Protein AF-A0A377XGD2-F1 (afdb_monomer_lite)

InterPro domains:
  IPR020558 Dihydroxy-acid/6-phosphogluconate dehydratase, conserved site [PS00887] (84-95)
  IPR042096 Dihydroxy-acid dehydratase, C-terminal [G3DSA:3.50.30.80] (1-109)
  IPR056740 Dihydroxy-acid/6-phosphogluconate dehydratase, C-terminal [PF24877] (1-109)

Organism: Klebsiella pneumoniae (NCBI:txid573)

pLDDT: mean 94.48, std 5.65, range [65.69, 98.44]

Structure (mmCIF, N/CA/C/O backbone):
data_AF-A0A377XGD2-F1
#
_entry.id   AF-A0A377XGD2-F1
#
loop_
_atom_site.group_PDB
_atom_site.id
_atom_site.type_symbol
_atom_site.label_atom_id
_atom_site.label_alt_id
_atom_site.label_comp_id
_atom_site.label_asym_id
_atom_site.label_entity_id
_atom_site.label_seq_id
_atom_site.pdbx_PDB_ins_code
_atom_site.Cartn_x
_atom_site.Cartn_y
_atom_site.Cartn_z
_atom_site.occupancy
_atom_site.B_iso_or_equiv
_atom_site.auth_seq_id
_atom_site.auth_comp_id
_atom_site.auth_asym_id
_atom_site.auth_atom_id
_atom_site.pdbx_PDB_model_num
ATOM 1 N N . MET A 1 1 ? 6.538 -8.337 12.270 1.00 88.88 1 MET A N 1
ATOM 2 C CA . MET A 1 1 ? 6.759 -9.014 10.973 1.00 88.88 1 MET A CA 1
ATOM 3 C C . MET A 1 1 ? 5.444 -9.635 10.548 1.00 88.88 1 MET A C 1
ATOM 5 O O . MET A 1 1 ? 4.759 -10.147 11.421 1.00 88.88 1 MET A O 1
ATOM 9 N N . LEU A 1 2 ? 5.089 -9.552 9.266 1.00 96.31 2 LEU A N 1
ATOM 10 C CA . LEU A 1 2 ? 3.859 -10.119 8.704 1.00 96.31 2 LEU A CA 1
ATOM 11 C C . LEU A 1 2 ? 4.204 -11.287 7.768 1.00 96.31 2 LEU A C 1
ATOM 13 O O . LEU A 1 2 ? 5.236 -11.248 7.091 1.00 96.31 2 LEU A O 1
ATOM 17 N N . SER A 1 3 ? 3.349 -12.308 7.729 1.00 97.50 3 SER A N 1
ATOM 18 C CA . SER A 1 3 ? 3.497 -13.483 6.862 1.00 97.50 3 SER A CA 1
ATOM 19 C C . SER A 1 3 ? 2.138 -14.055 6.464 1.00 97.50 3 SER A C 1
ATOM 21 O O . SER A 1 3 ? 1.243 -14.116 7.304 1.00 97.50 3 SER A O 1
ATOM 23 N N . GLY A 1 4 ? 2.006 -14.525 5.226 1.00 97.25 4 GLY A N 1
ATOM 24 C CA . GLY A 1 4 ? 0.793 -15.159 4.711 1.00 97.25 4 GLY A CA 1
ATOM 25 C C . GLY A 1 4 ? 0.971 -15.682 3.285 1.00 97.25 4 GLY A C 1
ATOM 26 O O . GLY A 1 4 ? 2.092 -15.790 2.791 1.00 97.25 4 GLY A O 1
ATOM 27 N N . ASN A 1 5 ? -0.136 -15.979 2.605 1.00 97.75 5 ASN A N 1
ATOM 28 C CA . ASN A 1 5 ? -0.131 -16.422 1.203 1.00 97.75 5 ASN A CA 1
ATOM 29 C C . ASN A 1 5 ? 0.414 -15.359 0.228 1.00 97.75 5 ASN A C 1
ATOM 31 O O . ASN A 1 5 ? 0.976 -15.721 -0.799 1.00 97.75 5 ASN A O 1
ATOM 35 N N . LEU A 1 6 ? 0.302 -14.069 0.566 1.00 96.19 6 LEU A N 1
ATOM 36 C CA . LEU A 1 6 ? 0.933 -12.961 -0.168 1.00 96.19 6 LEU A CA 1
ATOM 37 C C . LEU A 1 6 ? 2.450 -12.852 0.070 1.00 96.19 6 LEU A C 1
ATOM 39 O O . LEU A 1 6 ? 3.107 -12.008 -0.529 1.00 96.19 6 LEU A O 1
ATOM 43 N N . GLY A 1 7 ? 3.014 -13.686 0.948 1.00 97.38 7 GLY A N 1
ATOM 44 C CA . GLY A 1 7 ? 4.436 -13.712 1.260 1.00 97.38 7 GLY A CA 1
ATOM 45 C C . GLY A 1 7 ? 4.768 -13.068 2.605 1.00 97.38 7 GLY A C 1
ATOM 46 O O . GLY A 1 7 ? 4.088 -13.310 3.604 1.00 97.38 7 GLY A O 1
ATOM 47 N N . ARG A 1 8 ? 5.861 -12.302 2.666 1.00 98.25 8 ARG A N 1
ATOM 48 C CA . ARG A 1 8 ? 6.377 -11.675 3.897 1.00 98.25 8 ARG A CA 1
ATOM 49 C C . ARG A 1 8 ? 6.446 -10.167 3.741 1.00 98.25 8 ARG A C 1
ATOM 51 O O . ARG A 1 8 ? 6.805 -9.683 2.677 1.00 98.25 8 ARG A O 1
ATOM 58 N N . ALA A 1 9 ? 6.159 -9.442 4.815 1.00 97.75 9 ALA A N 1
ATOM 59 C CA . ALA A 1 9 ? 6.227 -7.985 4.839 1.00 97.75 9 ALA A CA 1
ATOM 60 C C . ALA A 1 9 ? 6.615 -7.467 6.229 1.00 97.75 9 ALA A C 1
ATOM 62 O O . ALA A 1 9 ? 6.658 -8.208 7.224 1.00 97.75 9 ALA A O 1
ATOM 63 N N . VAL A 1 10 ? 6.869 -6.165 6.313 1.00 95.69 10 VAL A N 1
ATOM 64 C CA . VAL A 1 10 ? 7.071 -5.458 7.578 1.00 95.69 10 VAL A CA 1
ATOM 65 C C . VAL A 1 10 ? 6.058 -4.331 7.720 1.00 95.69 10 VAL A C 1
ATOM 67 O O . VAL A 1 10 ? 5.600 -3.757 6.741 1.00 95.69 10 VAL A O 1
ATOM 70 N N . MET A 1 11 ? 5.694 -4.027 8.961 1.00 94.00 11 MET A N 1
ATOM 71 C CA . MET A 1 11 ? 4.788 -2.937 9.305 1.00 94.00 11 MET A CA 1
ATOM 72 C C . MET A 1 11 ? 5.295 -2.282 10.582 1.00 94.00 11 MET A C 1
ATOM 74 O O . MET A 1 11 ? 5.694 -2.971 11.525 1.00 94.00 11 MET A O 1
ATOM 78 N N . LYS A 1 12 ? 5.272 -0.949 10.611 1.00 91.38 12 LYS A N 1
ATOM 79 C CA . LYS A 1 12 ? 5.588 -0.161 11.800 1.00 91.38 12 LYS A CA 1
ATOM 80 C C . LYS A 1 12 ? 4.301 0.097 12.578 1.00 91.38 12 LYS A C 1
ATOM 82 O O . LYS A 1 12 ? 3.436 0.829 12.120 1.00 91.38 12 LYS A O 1
ATOM 87 N N . THR A 1 13 ? 4.180 -0.503 13.757 1.00 91.44 13 THR A N 1
ATOM 88 C CA . THR A 1 13 ? 2.970 -0.425 14.596 1.00 91.44 13 THR A CA 1
ATOM 89 C C . THR A 1 13 ? 2.980 0.746 15.578 1.00 91.44 13 THR A C 1
ATOM 91 O O . THR A 1 13 ? 1.942 1.075 16.135 1.00 91.44 13 THR A O 1
ATOM 94 N N . SER A 1 14 ? 4.125 1.409 15.784 1.00 91.00 14 SER A N 1
ATOM 95 C CA . SER A 1 14 ? 4.317 2.397 16.861 1.00 91.00 14 SER A CA 1
ATOM 96 C C . SER A 1 14 ? 3.366 3.597 16.820 1.00 91.00 14 SER A C 1
ATOM 98 O O . SER A 1 14 ? 3.121 4.205 17.853 1.00 91.00 14 SER A O 1
ATOM 100 N N . ALA A 1 15 ? 2.877 3.967 15.634 1.00 90.19 15 ALA A N 1
ATOM 101 C CA . ALA A 1 15 ? 1.959 5.090 15.431 1.00 90.19 15 ALA A CA 1
ATOM 102 C C . ALA A 1 15 ? 0.548 4.640 15.007 1.00 90.19 15 ALA A C 1
ATOM 104 O O . ALA A 1 15 ? -0.304 5.485 14.743 1.00 90.19 15 ALA A O 1
ATOM 105 N N . VAL A 1 16 ? 0.296 3.326 14.942 1.00 92.44 16 VAL A N 1
ATOM 106 C CA . VAL A 1 16 ? -0.978 2.748 14.497 1.00 92.44 16 VAL A CA 1
ATOM 107 C C . VAL A 1 16 ? -1.808 2.362 15.727 1.00 92.44 16 VAL A C 1
ATOM 109 O O . VAL A 1 16 ? -1.377 1.484 16.485 1.00 92.44 16 VAL A O 1
ATOM 112 N N . PRO A 1 17 ? -2.987 2.984 15.942 1.00 91.31 17 PRO A N 1
ATOM 113 C CA . PRO A 1 17 ? -3.896 2.620 17.029 1.00 91.31 17 PRO A CA 1
ATOM 114 C C . PRO A 1 17 ? -4.221 1.127 17.008 1.00 91.31 17 PRO A C 1
ATOM 116 O O . PRO A 1 17 ? -4.384 0.561 15.932 1.00 91.31 17 PRO A O 1
ATOM 119 N N . VAL A 1 18 ? -4.343 0.495 18.180 1.00 92.50 18 VAL A N 1
ATOM 120 C CA . VAL A 1 18 ? -4.573 -0.961 18.303 1.00 92.50 18 VAL A CA 1
ATOM 121 C C . VAL A 1 18 ? -5.798 -1.417 17.502 1.00 92.50 18 VAL A C 1
ATOM 123 O O . VAL A 1 18 ? -5.734 -2.423 16.804 1.00 92.50 18 VAL A O 1
ATOM 126 N N . GLU A 1 19 ? -6.872 -0.629 17.524 1.00 90.19 19 GLU A N 1
ATOM 127 C CA . GLU A 1 19 ? -8.102 -0.854 16.749 1.00 90.19 19 GLU A CA 1
ATOM 128 C C . GLU A 1 19 ? -7.900 -0.863 15.224 1.00 90.19 19 GLU A C 1
ATOM 130 O O . GLU A 1 19 ? -8.655 -1.519 14.514 1.00 90.19 19 GLU A O 1
ATOM 135 N N . ASN A 1 20 ? -6.850 -0.203 14.726 1.00 90.75 20 ASN A N 1
ATOM 136 C CA . ASN A 1 20 ? -6.512 -0.113 13.304 1.00 90.75 20 ASN A CA 1
ATOM 137 C C . ASN A 1 20 ? -5.354 -1.044 12.913 1.00 90.75 20 ASN A C 1
ATOM 139 O O . ASN A 1 20 ? -4.870 -0.977 11.788 1.00 90.75 20 ASN A O 1
ATOM 143 N N . GLN A 1 21 ? -4.863 -1.903 13.814 1.00 93.38 21 GLN A N 1
ATOM 144 C CA . GLN A 1 21 ? -3.788 -2.849 13.482 1.00 93.38 21 GLN A CA 1
ATOM 145 C C . GLN A 1 21 ? -4.284 -4.058 12.683 1.00 93.38 21 GLN A C 1
ATOM 147 O O . GLN A 1 21 ? -3.477 -4.735 12.047 1.00 93.38 21 GLN A O 1
ATOM 152 N N . VAL A 1 22 ? -5.594 -4.316 12.694 1.00 94.62 22 VAL A N 1
ATOM 153 C CA . VAL A 1 22 ? -6.235 -5.391 11.933 1.00 94.62 22 VAL A CA 1
ATOM 154 C C . VAL A 1 22 ? -7.323 -4.784 11.060 1.00 94.62 22 VAL A C 1
ATOM 156 O O . VAL A 1 22 ? -8.309 -4.253 11.563 1.00 94.62 22 VAL A O 1
ATOM 159 N N . ILE A 1 23 ? -7.136 -4.873 9.745 1.00 96.38 23 ILE A N 1
ATOM 160 C CA . ILE A 1 23 ? -8.075 -4.374 8.743 1.00 96.38 23 ILE A CA 1
ATOM 161 C C . ILE A 1 23 ? -8.415 -5.514 7.789 1.00 96.38 23 ILE A C 1
ATOM 163 O O . ILE A 1 23 ? -7.526 -6.114 7.189 1.00 96.38 23 ILE A O 1
ATOM 167 N N . GLU A 1 24 ? -9.709 -5.775 7.632 1.00 97.38 24 GLU A N 1
ATOM 168 C CA . GLU A 1 24 ? -10.259 -6.658 6.608 1.00 97.38 24 GLU A CA 1
ATOM 169 C C . GLU A 1 24 ? -11.208 -5.832 5.740 1.00 97.38 24 GLU A C 1
ATOM 171 O O . GLU A 1 24 ? -12.196 -5.284 6.236 1.00 97.38 24 GLU A O 1
ATOM 176 N N . ALA A 1 25 ? -10.857 -5.682 4.464 1.00 97.81 25 ALA A N 1
ATOM 177 C CA . ALA A 1 25 ? -11.603 -4.881 3.504 1.00 97.81 25 ALA A CA 1
ATOM 178 C C . ALA A 1 25 ? -11.266 -5.299 2.056 1.00 97.81 25 ALA A C 1
ATOM 180 O O . ALA A 1 25 ? -10.216 -5.909 1.824 1.00 97.81 25 ALA A O 1
ATOM 181 N N . PRO A 1 26 ? -12.114 -4.964 1.064 1.00 98.44 26 PRO A N 1
ATOM 182 C CA . PRO A 1 26 ? -11.838 -5.228 -0.348 1.00 98.44 26 PRO A CA 1
ATOM 183 C C . PRO A 1 26 ? -10.548 -4.560 -0.842 1.00 98.44 26 PRO A C 1
ATOM 185 O O . PRO A 1 26 ? -10.247 -3.423 -0.479 1.00 98.44 26 PRO A O 1
ATOM 188 N N . ALA A 1 27 ? -9.803 -5.240 -1.715 1.00 98.12 27 ALA A N 1
ATOM 189 C CA . ALA A 1 27 ? -8.594 -4.682 -2.312 1.00 98.12 27 ALA A CA 1
ATOM 190 C C . ALA A 1 27 ? -8.920 -3.662 -3.419 1.00 98.12 27 ALA A C 1
ATOM 192 O O . ALA A 1 27 ? -9.785 -3.903 -4.263 1.00 98.12 27 ALA A O 1
ATOM 193 N N . VAL A 1 28 ? -8.180 -2.553 -3.454 1.00 98.25 28 VAL A N 1
ATOM 194 C CA . VAL A 1 28 ? -8.155 -1.598 -4.571 1.00 98.25 28 VAL A CA 1
ATOM 195 C C . VAL A 1 28 ? -6.715 -1.498 -5.057 1.00 98.25 28 VAL A C 1
ATOM 197 O O . VAL A 1 28 ? -5.838 -1.070 -4.309 1.00 98.25 28 VAL A O 1
ATOM 200 N N . VAL A 1 29 ? -6.467 -1.953 -6.284 1.00 98.12 29 VAL A N 1
ATOM 201 C CA . VAL A 1 29 ? -5.115 -2.163 -6.818 1.00 98.12 29 VAL A CA 1
ATOM 202 C C . VAL A 1 29 ? -4.711 -1.012 -7.733 1.00 98.12 29 VAL A C 1
ATOM 204 O O . VAL A 1 29 ? -5.487 -0.600 -8.591 1.00 98.12 29 VAL A O 1
ATOM 207 N N . PHE A 1 30 ? -3.482 -0.539 -7.560 1.00 97.88 30 PHE A N 1
ATOM 208 C CA . PHE A 1 30 ? -2.843 0.503 -8.352 1.00 97.88 30 PHE A CA 1
ATOM 209 C C . PHE A 1 30 ? -1.442 0.066 -8.788 1.00 97.88 30 PHE A C 1
ATOM 211 O O . PHE A 1 30 ? -0.751 -0.664 -8.071 1.00 97.88 30 PHE A O 1
ATOM 218 N N . GLU A 1 31 ? -1.009 0.568 -9.942 1.00 95.62 31 GLU A N 1
ATOM 219 C CA . GLU A 1 31 ? 0.337 0.332 -10.483 1.00 95.62 31 GLU A CA 1
ATOM 220 C C . GLU A 1 31 ? 1.329 1.416 -10.044 1.00 95.62 31 GLU A C 1
ATOM 222 O O . GLU A 1 31 ? 2.537 1.197 -10.020 1.00 95.62 31 GLU A O 1
ATOM 227 N N . SER A 1 32 ? 0.831 2.605 -9.691 1.00 94.19 32 SER A N 1
ATOM 228 C CA . SER A 1 32 ? 1.647 3.754 -9.311 1.00 94.19 32 SER A CA 1
ATOM 229 C C . SER A 1 32 ? 1.009 4.547 -8.178 1.00 94.19 32 SER A C 1
ATOM 231 O O . SER A 1 32 ? -0.205 4.733 -8.111 1.00 94.19 32 SER A O 1
ATOM 233 N N . GLN A 1 33 ? 1.845 5.135 -7.315 1.00 93.75 33 GLN A N 1
ATOM 234 C CA . GLN A 1 33 ? 1.378 6.105 -6.314 1.00 93.75 33 GLN A CA 1
ATOM 235 C C . GLN A 1 33 ? 0.701 7.339 -6.942 1.00 93.75 33 GLN A C 1
ATOM 237 O O . GLN A 1 33 ? -0.035 8.047 -6.259 1.00 9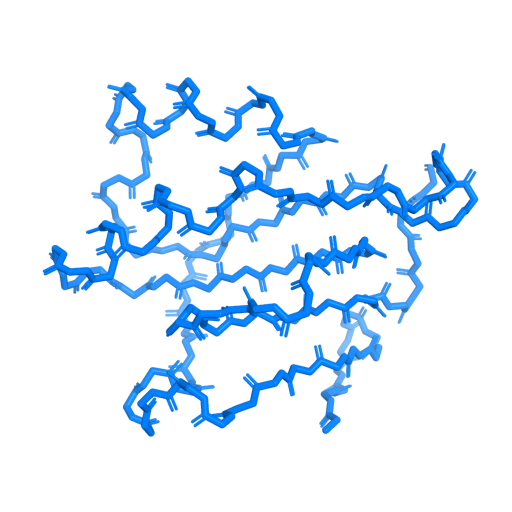3.75 33 GLN A O 1
ATOM 242 N N . HIS A 1 34 ? 0.957 7.607 -8.227 1.00 94.56 34 HIS A N 1
ATOM 243 C CA . HIS A 1 34 ? 0.357 8.721 -8.962 1.00 94.56 34 HIS A CA 1
ATOM 244 C C . HIS A 1 34 ? -1.107 8.470 -9.333 1.00 94.56 34 HIS A C 1
ATOM 246 O O . HIS A 1 34 ? -1.821 9.436 -9.576 1.00 94.56 34 HIS A O 1
ATOM 252 N N . ASP A 1 35 ? -1.558 7.215 -9.307 1.00 95.44 35 ASP A N 1
ATOM 253 C CA . ASP A 1 35 ? -2.938 6.841 -9.634 1.00 95.44 35 ASP A CA 1
ATOM 254 C C . ASP A 1 35 ? -3.861 6.940 -8.407 1.00 95.44 35 ASP A C 1
ATOM 256 O O . ASP A 1 35 ? -5.074 7.108 -8.528 1.00 95.44 35 ASP A O 1
ATOM 260 N N . VAL A 1 36 ? -3.278 6.881 -7.204 1.00 96.00 36 VAL A N 1
ATOM 261 C CA . VAL A 1 36 ? -4.018 6.890 -5.934 1.00 96.00 36 VAL A CA 1
ATOM 262 C C . VAL A 1 36 ? -4.640 8.256 -5.653 1.00 96.00 36 VAL A C 1
ATOM 264 O O . VAL A 1 36 ? -5.783 8.324 -5.205 1.00 96.00 36 VAL A O 1
ATOM 267 N N . LEU A 1 37 ? -3.910 9.347 -5.914 1.00 94.31 37 LEU A N 1
ATOM 268 C CA . LEU A 1 37 ? -4.399 10.699 -5.631 1.00 94.31 37 LEU A CA 1
ATOM 269 C C . LEU A 1 37 ? -5.622 11.070 -6.497 1.00 94.31 37 LEU A C 1
ATOM 271 O O . LEU A 1 37 ? -6.633 11.450 -5.910 1.00 94.31 37 LEU A O 1
ATOM 275 N N . PRO A 1 38 ? -5.616 10.875 -7.832 1.00 96.62 38 PRO A N 1
ATOM 276 C CA . PRO A 1 38 ? -6.813 11.076 -8.648 1.00 96.62 38 PRO A CA 1
ATOM 277 C C . PRO A 1 38 ? -8.002 10.212 -8.205 1.00 96.62 38 PRO A C 1
ATOM 279 O O . PRO A 1 38 ? -9.135 10.686 -8.187 1.00 96.62 38 PRO A O 1
ATOM 282 N N . ALA A 1 39 ? -7.767 8.955 -7.810 1.00 96.81 39 ALA A N 1
ATOM 283 C CA . ALA A 1 39 ? -8.834 8.079 -7.323 1.00 96.81 39 ALA A CA 1
ATOM 284 C C . ALA A 1 39 ? -9.429 8.555 -5.986 1.00 96.81 39 ALA A C 1
ATOM 286 O O . ALA A 1 39 ? -10.640 8.459 -5.778 1.00 96.81 39 ALA A O 1
ATOM 287 N N . PHE A 1 40 ? -8.591 9.086 -5.093 1.00 96.75 40 PHE A N 1
ATOM 288 C CA . PHE A 1 40 ? -9.025 9.732 -3.857 1.00 96.75 40 PHE A CA 1
ATOM 289 C C . PHE A 1 40 ? -9.852 10.994 -4.140 1.00 96.75 40 PHE A C 1
ATOM 291 O O . PHE A 1 40 ? -10.949 11.130 -3.607 1.00 96.75 40 PHE A O 1
ATOM 298 N N . GLU A 1 41 ? -9.366 11.883 -5.008 1.00 96.25 41 GLU A N 1
ATOM 299 C CA . GLU A 1 41 ? -10.054 13.131 -5.376 1.00 96.25 41 GLU A CA 1
ATOM 300 C C . GLU A 1 41 ? -11.403 12.875 -6.064 1.00 96.25 41 GLU A C 1
ATOM 302 O O . GLU A 1 41 ? -12.361 13.615 -5.849 1.00 96.25 41 GLU A O 1
ATOM 307 N N . ALA A 1 42 ? -11.509 11.791 -6.835 1.00 96.62 42 ALA A N 1
ATOM 308 C CA . ALA A 1 42 ? -12.753 11.344 -7.455 1.00 96.62 42 ALA A CA 1
ATOM 309 C C . ALA A 1 42 ? -13.727 10.643 -6.480 1.00 96.62 42 ALA A C 1
ATOM 311 O O . ALA A 1 42 ? -14.795 10.201 -6.903 1.00 96.62 42 ALA A O 1
ATOM 312 N N . GLY A 1 43 ? -13.370 10.489 -5.198 1.00 96.12 43 GLY A N 1
ATOM 313 C CA . GLY A 1 43 ? -14.194 9.812 -4.188 1.00 96.12 43 GLY A CA 1
ATOM 314 C C . GLY A 1 43 ? -14.282 8.290 -4.357 1.00 96.12 43 GLY A C 1
ATOM 315 O O . GLY A 1 43 ? -15.086 7.634 -3.700 1.00 96.12 43 GLY A O 1
ATOM 316 N N . LEU A 1 44 ? -13.452 7.683 -5.214 1.00 95.38 44 LEU A N 1
ATOM 317 C CA . LEU A 1 44 ? -13.487 6.235 -5.482 1.00 95.38 44 LEU A CA 1
ATOM 318 C C . LEU A 1 44 ? -12.993 5.393 -4.294 1.00 95.38 44 LEU A C 1
ATOM 320 O O . LEU A 1 44 ? -13.261 4.188 -4.228 1.00 95.38 44 LEU A O 1
ATOM 324 N N . LEU A 1 45 ? -12.272 6.032 -3.369 1.00 97.06 45 LEU A N 1
ATOM 325 C CA . LEU A 1 45 ? -11.741 5.439 -2.142 1.00 97.06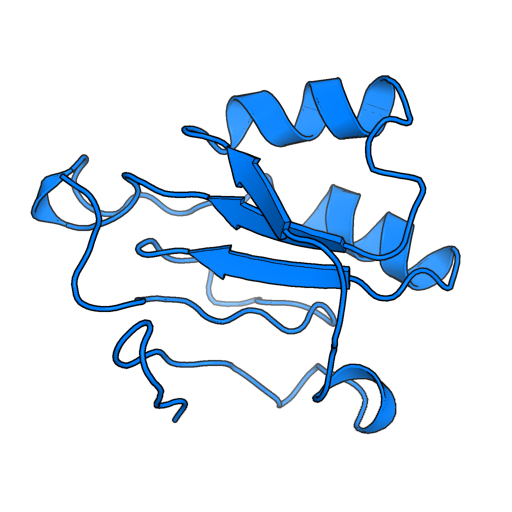 45 LEU A CA 1
ATOM 326 C C . LEU A 1 45 ? -12.604 5.731 -0.901 1.00 97.06 45 LEU A C 1
ATOM 328 O O . LEU A 1 45 ? -12.195 5.385 0.204 1.00 97.06 45 LEU A O 1
ATOM 332 N N . ASP A 1 46 ? -13.797 6.315 -1.062 1.00 96.75 46 ASP A N 1
ATOM 333 C CA . ASP A 1 46 ? -14.738 6.623 0.030 1.00 96.75 46 ASP A CA 1
ATOM 334 C C . ASP A 1 46 ? -15.481 5.368 0.526 1.00 96.75 46 ASP A C 1
ATOM 336 O O . ASP A 1 46 ? -16.710 5.282 0.523 1.00 96.75 46 ASP A O 1
ATOM 340 N N . LYS A 1 47 ? -14.712 4.346 0.894 1.00 97.69 47 LYS A N 1
ATOM 341 C CA . LYS A 1 47 ? -15.176 3.038 1.347 1.00 97.69 47 LYS A CA 1
ATOM 342 C C . LYS A 1 47 ? -14.057 2.325 2.094 1.00 97.69 47 LYS A C 1
ATOM 344 O O . LYS A 1 47 ? -12.878 2.623 1.905 1.00 97.69 47 LYS A O 1
ATOM 349 N N . ASP A 1 48 ? -14.428 1.318 2.871 1.00 98.38 48 ASP A N 1
ATOM 350 C CA . ASP A 1 48 ? -13.465 0.387 3.451 1.00 98.38 48 ASP A CA 1
ATOM 351 C C . ASP A 1 48 ? -12.669 -0.286 2.327 1.00 98.38 48 ASP A C 1
ATOM 353 O O . ASP A 1 48 ? -13.251 -0.889 1.418 1.00 98.38 48 ASP A O 1
ATOM 357 N N . CYS A 1 49 ? -11.341 -0.169 2.359 1.00 98.19 49 CYS A N 1
ATOM 358 C CA . CYS A 1 49 ? -10.486 -0.812 1.370 1.00 98.19 49 CYS A CA 1
ATOM 359 C C . CYS A 1 49 ? -9.043 -1.034 1.835 1.00 98.19 49 CYS A C 1
ATOM 361 O O . CYS A 1 49 ? -8.475 -0.288 2.633 1.00 98.19 49 CYS A O 1
ATOM 363 N N . VAL A 1 50 ? -8.425 -2.067 1.265 1.00 98.44 50 VAL A N 1
ATOM 364 C CA . VAL A 1 50 ? -6.977 -2.275 1.303 1.00 98.44 50 VAL A CA 1
ATOM 365 C C . VAL A 1 50 ? -6.399 -1.748 -0.004 1.00 98.44 50 VAL A C 1
ATOM 367 O O . VAL A 1 50 ? -6.599 -2.335 -1.067 1.00 98.44 50 VAL A O 1
ATOM 370 N N . VAL A 1 51 ? -5.689 -0.628 0.064 1.00 98.19 51 VAL A N 1
ATOM 371 C CA . VAL A 1 51 ? -5.011 -0.044 -1.093 1.00 98.19 51 VAL A CA 1
ATOM 372 C C . VAL A 1 51 ? -3.741 -0.840 -1.359 1.00 98.19 51 VAL A C 1
ATOM 374 O O . VAL A 1 51 ? -2.870 -0.943 -0.498 1.00 98.19 51 VAL A O 1
ATOM 377 N N . VAL A 1 52 ? -3.637 -1.419 -2.550 1.00 98.44 52 VAL A N 1
ATOM 378 C CA . VAL A 1 52 ? -2.485 -2.211 -2.985 1.00 98.44 52 VAL A CA 1
ATOM 379 C C . VAL A 1 52 ? -1.743 -1.426 -4.055 1.00 98.44 52 VAL A C 1
ATOM 381 O O . VAL A 1 52 ? -2.324 -1.127 -5.092 1.00 98.44 52 VAL A O 1
ATOM 384 N N . VAL A 1 53 ? -0.471 -1.104 -3.826 1.00 97.81 53 VAL A N 1
ATOM 385 C CA . VAL A 1 53 ? 0.386 -0.449 -4.828 1.00 97.81 53 VAL A CA 1
ATOM 386 C C . VAL A 1 53 ? 1.530 -1.390 -5.169 1.00 97.81 53 VAL A C 1
ATOM 388 O O . VAL A 1 53 ? 2.404 -1.624 -4.331 1.00 97.81 53 VAL A O 1
ATOM 391 N N . ARG A 1 54 ? 1.497 -1.950 -6.378 1.00 96.81 54 ARG A N 1
ATOM 392 C CA . ARG A 1 54 ? 2.466 -2.944 -6.863 1.00 96.81 54 ARG A CA 1
ATOM 393 C C . ARG A 1 54 ? 3.481 -2.335 -7.837 1.00 96.81 54 ARG A C 1
ATOM 395 O O . ARG A 1 54 ? 3.352 -1.170 -8.211 1.00 96.81 54 ARG A O 1
ATOM 402 N N . HIS A 1 55 ? 4.499 -3.111 -8.213 1.00 96.81 55 HIS A N 1
ATOM 403 C CA . HIS A 1 55 ? 5.621 -2.688 -9.068 1.00 96.81 55 HIS A CA 1
ATOM 404 C C . HIS A 1 55 ? 6.441 -1.537 -8.470 1.00 96.81 55 HIS A C 1
ATOM 406 O O . HIS A 1 55 ? 6.976 -0.687 -9.182 1.00 96.81 55 HIS A O 1
ATOM 412 N N . GLN A 1 56 ? 6.542 -1.503 -7.142 1.00 97.31 56 GLN A N 1
ATOM 413 C CA . GLN A 1 56 ? 7.366 -0.546 -6.404 1.00 97.31 56 GLN A CA 1
ATOM 414 C C . GLN A 1 56 ? 8.571 -1.222 -5.740 1.00 97.31 56 GLN A C 1
ATOM 416 O O . GLN A 1 56 ? 9.235 -0.610 -4.905 1.00 97.31 56 GLN A O 1
ATOM 421 N N . GLY A 1 57 ? 8.837 -2.488 -6.073 1.00 97.00 57 GLY A N 1
ATOM 422 C CA . GLY A 1 57 ? 9.953 -3.263 -5.544 1.00 97.00 57 GLY A CA 1
ATOM 423 C C . GLY A 1 57 ? 11.318 -2.910 -6.164 1.00 97.00 57 GLY A C 1
ATOM 424 O O . GLY A 1 57 ? 11.412 -2.130 -7.121 1.00 97.00 57 GLY A O 1
ATOM 425 N N . PRO A 1 58 ? 12.416 -3.471 -5.619 1.00 97.38 58 PRO A N 1
ATOM 426 C CA . PRO A 1 58 ? 13.771 -3.210 -6.098 1.00 97.38 58 PRO A CA 1
ATOM 427 C C . PRO A 1 58 ? 13.997 -3.547 -7.574 1.00 97.38 58 PRO A C 1
ATOM 429 O O . PRO A 1 58 ? 14.679 -2.784 -8.260 1.00 97.38 58 PRO A O 1
ATOM 432 N N . LYS A 1 59 ? 13.448 -4.662 -8.072 1.00 97.25 59 LYS A N 1
ATOM 433 C CA . LYS A 1 59 ? 13.603 -5.063 -9.478 1.00 97.25 59 LYS A CA 1
ATOM 434 C C . LYS A 1 59 ? 12.685 -4.277 -10.402 1.00 97.25 59 LYS A C 1
ATOM 436 O O . LYS A 1 59 ? 13.085 -4.018 -11.531 1.00 97.25 59 LYS A O 1
ATOM 441 N N . ALA A 1 60 ? 11.494 -3.904 -9.937 1.00 95.81 60 ALA A N 1
ATOM 442 C CA . ALA A 1 60 ? 10.529 -3.168 -10.747 1.00 95.81 60 ALA A CA 1
ATOM 443 C C . ALA A 1 60 ? 11.027 -1.759 -11.115 1.00 95.81 60 ALA A C 1
ATOM 445 O O . ALA A 1 60 ? 11.069 -1.394 -12.289 1.00 95.81 60 ALA A O 1
ATOM 446 N N . ASN A 1 61 ? 11.421 -0.955 -10.122 1.00 95.94 61 ASN A N 1
ATOM 447 C CA . ASN A 1 61 ? 11.789 0.449 -10.350 1.00 95.94 61 ASN A CA 1
ATOM 448 C C . ASN A 1 61 ? 12.828 1.004 -9.357 1.00 95.94 61 ASN A C 1
ATOM 450 O O . ASN A 1 61 ? 12.928 2.218 -9.173 1.00 95.94 61 ASN A O 1
ATOM 454 N N . GLY A 1 62 ? 13.611 0.135 -8.708 1.00 96.38 62 GLY A N 1
ATOM 455 C CA . GLY A 1 62 ? 14.643 0.546 -7.751 1.00 96.38 62 GLY A CA 1
ATOM 456 C C . GLY A 1 62 ? 14.110 0.925 -6.366 1.00 96.38 62 GLY A C 1
ATOM 457 O O . GLY A 1 62 ? 14.856 1.494 -5.568 1.00 96.38 62 GLY A O 1
ATOM 458 N N . MET A 1 63 ? 12.850 0.597 -6.060 1.00 96.44 63 MET A N 1
ATOM 459 C CA . MET A 1 63 ? 12.205 0.833 -4.765 1.00 96.44 63 MET A CA 1
ATOM 460 C C . MET A 1 63 ? 12.237 2.306 -4.300 1.00 96.44 63 MET A C 1
ATOM 462 O O . MET A 1 63 ? 12.806 2.630 -3.245 1.00 96.44 63 MET A O 1
ATOM 466 N N . PRO A 1 64 ? 11.629 3.234 -5.066 1.00 94.94 64 PRO A N 1
ATOM 467 C CA . PRO A 1 64 ? 11.525 4.632 -4.678 1.00 94.94 64 PRO A CA 1
ATOM 468 C C . PRO A 1 64 ? 10.635 4.795 -3.439 1.00 94.94 64 PRO A C 1
ATOM 470 O O . PRO A 1 64 ? 9.833 3.932 -3.085 1.00 94.94 64 PRO A O 1
ATOM 473 N N . GLU A 1 65 ? 10.759 5.934 -2.760 1.00 94.38 65 GLU A N 1
ATOM 474 C CA . GLU A 1 65 ? 9.884 6.253 -1.629 1.00 94.38 65 GLU A CA 1
ATOM 475 C C . GLU A 1 65 ? 8.501 6.739 -2.093 1.00 94.38 65 GLU A C 1
ATOM 477 O O . GLU A 1 65 ? 8.376 7.691 -2.873 1.00 94.38 65 GLU A O 1
ATOM 482 N N . LEU A 1 66 ? 7.444 6.123 -1.556 1.00 93.31 66 LEU A N 1
ATOM 483 C CA . LEU A 1 66 ? 6.047 6.415 -1.899 1.00 93.31 66 LEU A CA 1
ATOM 484 C C . LEU A 1 66 ? 5.426 7.491 -0.985 1.00 93.31 66 LEU A C 1
ATOM 486 O O . LEU A 1 66 ? 4.458 7.253 -0.261 1.00 93.31 66 LEU A O 1
ATOM 490 N N . HIS A 1 67 ? 5.996 8.697 -0.987 1.00 90.56 67 HIS A N 1
ATOM 491 C CA . HIS A 1 67 ? 5.613 9.786 -0.074 1.00 90.56 67 HIS A CA 1
ATOM 492 C C . HIS A 1 67 ? 4.200 10.360 -0.303 1.00 90.56 67 HIS A C 1
ATOM 494 O O . HIS A 1 67 ? 3.675 11.042 0.578 1.00 90.56 67 HIS A O 1
ATOM 500 N N . LYS A 1 68 ? 3.562 10.091 -1.451 1.00 90.94 68 LYS A N 1
ATOM 501 C CA . LYS A 1 68 ? 2.232 10.635 -1.789 1.00 90.94 68 LYS A CA 1
ATOM 502 C C . LYS A 1 68 ? 1.058 9.836 -1.211 1.00 90.94 68 LYS A C 1
ATOM 504 O O . LYS A 1 68 ? -0.071 10.310 -1.259 1.00 90.94 68 LYS A O 1
ATOM 509 N N . LEU A 1 69 ? 1.302 8.645 -0.657 1.00 94.00 69 LEU A N 1
ATOM 510 C CA . LEU A 1 69 ? 0.237 7.731 -0.219 1.00 94.00 69 LEU A CA 1
ATOM 511 C C . LEU A 1 69 ? -0.325 8.060 1.168 1.00 94.00 69 LEU A C 1
ATOM 513 O O . LEU A 1 69 ? -1.524 7.950 1.396 1.00 94.00 69 LEU A O 1
ATOM 517 N N . MET A 1 70 ? 0.528 8.452 2.116 1.00 93.44 70 MET A N 1
ATOM 518 C CA . MET A 1 70 ? 0.111 8.603 3.517 1.00 93.44 70 MET A CA 1
ATOM 519 C C . MET A 1 70 ? -0.923 9.716 3.752 1.00 93.44 70 MET A C 1
ATOM 521 O O . MET A 1 70 ? -1.864 9.462 4.506 1.00 93.44 70 MET A O 1
ATOM 525 N N . PRO A 1 71 ? -0.819 10.910 3.131 1.00 93.00 71 PRO A N 1
ATOM 526 C CA . PRO A 1 71 ? -1.813 11.964 3.331 1.00 93.00 71 PRO A CA 1
ATOM 527 C C . PRO A 1 71 ? -3.254 11.564 2.951 1.00 93.00 71 PRO A C 1
ATOM 529 O O . PRO A 1 71 ? -4.111 11.642 3.834 1.00 93.00 71 PRO A O 1
ATOM 532 N N . PRO A 1 72 ? -3.563 11.084 1.723 1.00 95.06 72 PRO A N 1
ATOM 533 C CA . PRO A 1 72 ? -4.940 10.734 1.359 1.00 95.06 72 PRO A CA 1
ATOM 534 C C . PRO A 1 72 ? -5.490 9.565 2.187 1.00 95.06 72 PRO A C 1
ATOM 536 O O . PRO A 1 72 ? -6.617 9.632 2.675 1.00 95.06 72 PRO A O 1
ATOM 539 N N . LEU A 1 73 ? -4.690 8.522 2.441 1.00 95.44 73 LEU A N 1
ATOM 540 C CA . LEU A 1 73 ? -5.130 7.381 3.258 1.00 95.44 73 LEU A CA 1
ATOM 541 C C . LEU A 1 73 ? -5.386 7.777 4.720 1.00 95.44 73 LEU A C 1
ATOM 543 O O . LEU A 1 73 ? -6.315 7.275 5.352 1.00 95.44 73 LEU A O 1
ATOM 547 N N . GLY A 1 74 ? -4.597 8.714 5.255 1.00 94.69 74 GLY A N 1
ATOM 548 C CA . GLY A 1 74 ? -4.804 9.271 6.589 1.00 94.69 74 GLY A CA 1
ATOM 549 C C . GLY A 1 74 ? -6.133 10.017 6.724 1.00 94.69 74 GLY A C 1
ATOM 550 O O . GLY A 1 74 ? -6.797 9.866 7.749 1.00 94.69 74 GLY A O 1
ATOM 551 N N . VAL A 1 75 ? -6.541 10.760 5.688 1.00 95.81 75 VAL A N 1
ATOM 552 C CA . VAL A 1 75 ? -7.848 11.441 5.638 1.00 95.81 75 VAL A CA 1
ATOM 553 C C . VAL A 1 75 ? -8.995 10.430 5.610 1.00 95.81 75 VAL A C 1
ATOM 555 O O . VAL A 1 75 ? -9.990 10.613 6.309 1.00 95.81 75 VAL A O 1
ATOM 558 N N . LEU A 1 76 ? -8.866 9.338 4.852 1.00 96.06 76 LEU A N 1
ATOM 559 C CA . LEU A 1 76 ? -9.892 8.289 4.809 1.00 96.06 76 LEU A CA 1
ATOM 560 C C . LEU A 1 76 ? -10.079 7.598 6.173 1.00 96.06 76 LEU A C 1
ATOM 562 O O . LEU A 1 76 ? -11.215 7.341 6.573 1.00 96.06 76 LEU A O 1
ATOM 566 N N . LEU A 1 77 ? -8.998 7.381 6.932 1.00 93.75 77 LEU A N 1
ATOM 567 C CA . LEU A 1 77 ? -9.092 6.899 8.318 1.00 93.75 77 LEU A CA 1
ATOM 568 C C . LEU A 1 77 ? -9.808 7.894 9.241 1.00 93.75 77 LEU A C 1
ATOM 570 O O . LEU A 1 77 ? -10.615 7.489 10.078 1.00 93.75 77 LEU A O 1
ATOM 574 N N . ASP A 1 78 ? -9.549 9.198 9.096 1.00 94.12 78 ASP A N 1
ATOM 575 C CA . ASP A 1 78 ? -10.247 10.228 9.884 1.00 94.12 78 ASP A CA 1
ATOM 576 C C . ASP A 1 78 ? -11.748 10.257 9.588 1.00 94.12 78 ASP A C 1
ATOM 578 O O . ASP A 1 78 ? -12.558 10.497 10.484 1.00 94.12 78 ASP A O 1
ATOM 582 N N . ARG A 1 79 ? -12.124 9.910 8.353 1.00 95.56 79 ARG A N 1
ATOM 583 C CA . ARG A 1 79 ? -13.512 9.705 7.917 1.00 95.56 79 ARG A CA 1
ATOM 584 C C . ARG A 1 79 ? -14.124 8.381 8.390 1.00 95.56 79 ARG A C 1
ATOM 586 O O . ARG A 1 79 ? -15.252 8.083 8.012 1.00 95.56 79 ARG A O 1
ATOM 593 N N . ARG A 1 80 ? -13.428 7.629 9.253 1.00 94.38 80 ARG A N 1
ATOM 594 C CA . ARG A 1 80 ? -13.859 6.357 9.863 1.00 94.38 80 ARG A CA 1
ATOM 595 C C . ARG A 1 80 ? -13.952 5.166 8.906 1.00 94.38 80 ARG A C 1
ATOM 597 O O . ARG A 1 80 ? -14.527 4.150 9.288 1.00 94.38 80 ARG A O 1
ATOM 604 N N . PHE A 1 81 ? -13.358 5.247 7.717 1.00 96.81 81 PHE A N 1
ATOM 605 C CA . PHE A 1 81 ? -13.201 4.068 6.866 1.00 96.81 81 PHE A CA 1
ATOM 606 C C . PHE A 1 81 ? -12.095 3.155 7.393 1.00 96.81 81 PHE A C 1
ATOM 608 O O . PHE A 1 81 ? -11.104 3.616 7.962 1.00 96.81 81 PHE A O 1
ATOM 615 N N . LYS A 1 82 ? -12.232 1.853 7.155 1.00 96.75 82 LYS A N 1
ATOM 616 C CA . LYS A 1 82 ? -11.186 0.858 7.401 1.00 96.75 82 LYS A CA 1
ATOM 617 C C . LYS A 1 82 ? -10.211 0.847 6.232 1.00 96.75 82 LYS A C 1
ATOM 619 O O . LYS A 1 82 ? -10.522 0.321 5.165 1.00 96.75 82 LYS A O 1
ATOM 624 N N . ILE A 1 83 ? -9.036 1.431 6.443 1.00 97.38 83 ILE A N 1
ATOM 625 C CA . ILE A 1 83 ? -8.034 1.629 5.394 1.00 97.38 83 ILE A CA 1
ATOM 626 C C . ILE A 1 83 ? -6.710 0.998 5.796 1.00 97.38 83 ILE A C 1
ATOM 628 O O . ILE A 1 83 ? -6.207 1.242 6.893 1.00 97.38 83 ILE A O 1
ATOM 632 N N . ALA A 1 84 ? -6.121 0.240 4.877 1.00 97.50 84 ALA A N 1
ATOM 633 C CA . ALA A 1 84 ? -4.756 -0.260 4.986 1.00 97.50 84 ALA A CA 1
ATOM 634 C C . ALA A 1 84 ? -4.005 -0.109 3.662 1.00 97.50 84 ALA A C 1
ATOM 636 O O . ALA A 1 84 ? -4.618 0.006 2.601 1.00 97.50 84 ALA A O 1
ATOM 637 N N . LEU A 1 85 ? -2.676 -0.131 3.734 1.00 97.44 85 LEU A N 1
ATOM 638 C CA . LEU A 1 85 ? -1.785 -0.132 2.578 1.00 97.44 85 LEU A CA 1
ATOM 639 C C . LEU A 1 85 ? -1.013 -1.452 2.499 1.00 97.44 85 LEU A C 1
ATOM 641 O O . LEU A 1 85 ? -0.487 -1.936 3.502 1.00 97.44 85 LEU A O 1
ATOM 645 N N . VAL A 1 86 ? -0.878 -1.986 1.290 1.00 97.94 86 VAL A N 1
ATOM 646 C CA . VAL A 1 86 ? 0.011 -3.103 0.956 1.00 97.94 86 VAL A CA 1
ATOM 647 C C . VAL A 1 86 ? 0.869 -2.699 -0.240 1.00 97.94 86 VAL A C 1
ATOM 649 O O . VAL A 1 86 ? 0.345 -2.269 -1.265 1.00 97.94 86 VAL A O 1
ATOM 652 N N . THR A 1 87 ? 2.190 -2.817 -0.128 1.00 97.69 87 THR A N 1
ATOM 653 C CA . THR A 1 87 ? 3.105 -2.510 -1.235 1.00 97.69 87 THR A CA 1
ATOM 654 C C . THR A 1 87 ? 4.398 -3.319 -1.159 1.00 97.69 87 THR A C 1
ATOM 656 O O . THR A 1 87 ? 4.941 -3.573 -0.081 1.00 97.69 87 THR A O 1
ATOM 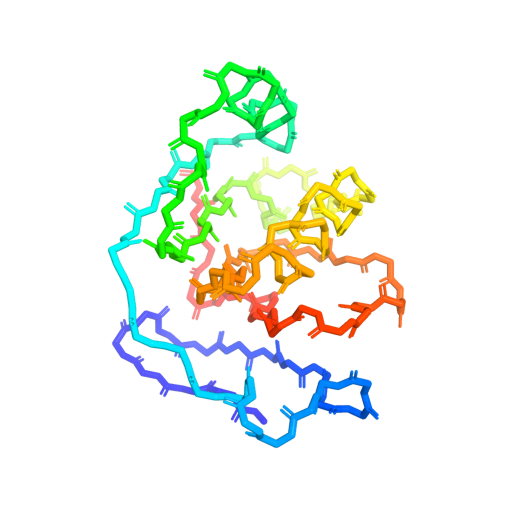659 N N . ASP A 1 88 ? 4.906 -3.713 -2.323 1.00 97.69 88 ASP A N 1
ATOM 660 C CA . ASP A 1 88 ? 6.253 -4.266 -2.501 1.00 97.69 88 ASP A CA 1
ATOM 661 C C . ASP A 1 88 ? 7.352 -3.190 -2.406 1.00 97.69 88 ASP A C 1
ATOM 663 O O . ASP A 1 88 ? 8.531 -3.516 -2.270 1.00 97.69 88 ASP A O 1
ATOM 667 N N . GLY A 1 89 ? 6.966 -1.911 -2.392 1.00 96.38 89 GLY A N 1
ATOM 668 C CA . GLY A 1 89 ? 7.851 -0.774 -2.180 1.00 96.38 89 GLY A CA 1
ATOM 669 C C . GLY A 1 89 ? 7.986 -0.332 -0.727 1.00 96.38 89 GLY A C 1
ATOM 670 O O . GLY A 1 89 ? 7.709 -1.076 0.221 1.00 96.38 89 GLY A O 1
ATOM 671 N N . ARG A 1 90 ? 8.430 0.918 -0.548 1.00 95.25 90 ARG A N 1
ATOM 672 C CA . ARG A 1 90 ? 8.722 1.515 0.763 1.00 95.25 90 ARG A CA 1
ATOM 673 C C . ARG A 1 90 ? 8.097 2.895 0.949 1.00 95.25 90 ARG A C 1
ATOM 675 O O . ARG A 1 90 ? 7.863 3.638 -0.001 1.00 95.25 90 ARG A O 1
ATOM 682 N N . LEU A 1 91 ? 7.894 3.265 2.209 1.00 92.69 91 LEU A N 1
ATOM 683 C CA . LEU A 1 91 ? 7.505 4.614 2.626 1.00 92.69 91 LEU A CA 1
ATOM 684 C C . LEU A 1 91 ? 8.719 5.354 3.196 1.00 92.69 91 LEU A C 1
ATOM 686 O O . LEU A 1 91 ? 9.686 4.721 3.626 1.00 92.69 91 LEU A O 1
ATOM 690 N N . SER A 1 92 ? 8.643 6.684 3.272 1.00 80.88 92 SER A N 1
ATOM 691 C CA . SER A 1 92 ? 9.542 7.435 4.152 1.00 80.88 92 SER A CA 1
ATOM 692 C C . SER A 1 92 ? 9.322 6.949 5.595 1.00 80.88 92 SER A C 1
ATOM 694 O O . SER A 1 92 ? 8.227 6.501 5.940 1.00 80.88 92 SER A O 1
ATOM 696 N N . GLY A 1 93 ? 10.346 6.975 6.457 1.00 66.31 93 GLY A N 1
ATOM 697 C CA . GLY A 1 93 ? 10.335 6.341 7.797 1.00 66.31 93 GLY A CA 1
ATOM 698 C C . GLY A 1 93 ? 9.200 6.748 8.769 1.00 66.31 93 GLY A C 1
ATOM 699 O O . GLY A 1 93 ? 9.117 6.231 9.894 1.00 66.31 93 GLY A O 1
ATOM 700 N N . ALA A 1 94 ? 8.316 7.650 8.342 1.00 65.69 94 ALA A N 1
ATOM 701 C CA . ALA A 1 94 ? 7.045 8.011 8.945 1.00 65.69 94 ALA A CA 1
ATOM 702 C C . ALA A 1 94 ? 5.867 7.333 8.211 1.00 65.69 94 ALA A C 1
ATOM 704 O O . ALA A 1 94 ? 5.164 7.951 7.420 1.00 65.69 94 ALA A O 1
ATOM 705 N N . SER A 1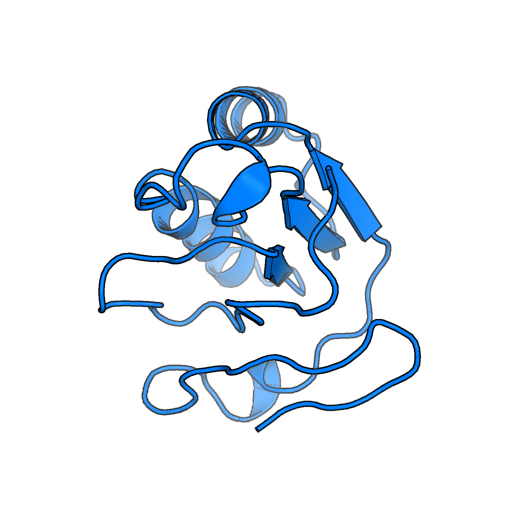 95 ? 5.596 6.064 8.528 1.00 65.88 95 SER A N 1
ATOM 706 C CA . SER A 1 95 ? 4.420 5.326 8.019 1.00 65.88 95 SER A CA 1
ATOM 707 C C . SER A 1 95 ? 3.079 5.785 8.629 1.00 65.88 95 SER A C 1
ATOM 709 O O . SER A 1 95 ? 2.036 5.219 8.328 1.00 65.88 95 SER A O 1
ATOM 711 N N . GLY A 1 96 ? 3.096 6.815 9.485 1.00 82.81 96 GLY A N 1
ATOM 712 C CA . GLY A 1 96 ? 1.902 7.439 10.058 1.00 82.81 96 GLY A CA 1
ATOM 713 C C . GLY A 1 96 ? 0.994 6.489 10.849 1.00 82.81 96 GLY A C 1
ATOM 714 O O . GLY A 1 96 ? 1.424 5.454 11.353 1.00 82.81 96 GLY A O 1
ATOM 715 N N . LYS A 1 97 ? -0.279 6.886 10.963 1.00 91.56 97 LYS A N 1
ATOM 716 C CA . LYS A 1 97 ? -1.357 6.131 11.626 1.00 91.56 97 LYS A CA 1
ATOM 717 C C . LYS A 1 97 ? -1.994 5.046 10.750 1.00 91.56 97 LYS A C 1
ATOM 719 O O . LYS A 1 97 ? -2.861 4.321 11.230 1.00 91.56 97 LYS A O 1
ATOM 724 N N . VAL A 1 98 ? -1.596 4.965 9.477 1.00 94.88 98 VAL A N 1
ATOM 725 C CA . VAL A 1 98 ? -2.161 4.029 8.499 1.00 94.88 98 VAL A CA 1
ATOM 726 C C . VAL A 1 98 ? -1.451 2.680 8.619 1.00 94.88 98 VAL A C 1
ATOM 728 O O . VAL A 1 98 ? -0.228 2.627 8.442 1.00 94.88 98 VAL A O 1
ATOM 731 N N . PRO A 1 99 ? -2.170 1.573 8.877 1.00 95.75 99 PRO A N 1
ATOM 732 C CA . PRO A 1 99 ? -1.567 0.248 8.862 1.00 95.75 99 PRO A CA 1
ATOM 733 C C . PRO A 1 99 ? -1.029 -0.060 7.464 1.00 95.75 99 PRO A C 1
ATOM 735 O O . PRO A 1 99 ? -1.774 -0.107 6.487 1.00 95.75 99 PRO A O 1
ATOM 738 N N . SER A 1 100 ? 0.289 -0.229 7.370 1.00 96.19 100 SER A N 1
ATOM 739 C CA . S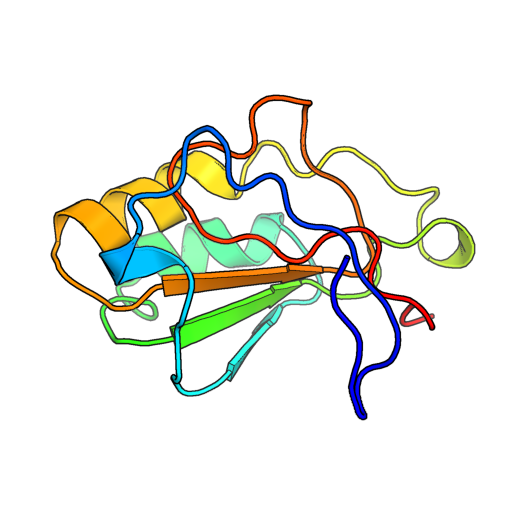ER A 1 100 ? 0.994 -0.340 6.093 1.00 96.19 100 SER A CA 1
ATOM 740 C C . SER A 1 100 ? 1.921 -1.549 6.099 1.00 96.19 100 SER A C 1
ATOM 742 O O . SER A 1 100 ? 2.928 -1.555 6.813 1.00 96.19 100 SER A O 1
ATOM 744 N N . ALA A 1 101 ? 1.595 -2.558 5.294 1.00 96.81 101 ALA A N 1
ATOM 745 C CA . ALA A 1 101 ? 2.488 -3.658 4.963 1.00 96.81 101 ALA A CA 1
ATOM 746 C C . ALA A 1 101 ? 3.402 -3.225 3.808 1.00 96.81 101 ALA A C 1
ATOM 748 O O . ALA A 1 101 ? 2.959 -3.097 2.668 1.00 96.81 101 ALA A O 1
ATOM 749 N N . ILE A 1 102 ? 4.671 -2.975 4.117 1.00 96.31 102 ILE A N 1
ATOM 750 C CA . ILE A 1 102 ? 5.699 -2.542 3.162 1.00 96.31 102 ILE A CA 1
ATOM 751 C C . ILE A 1 102 ? 6.745 -3.642 2.962 1.00 96.31 102 ILE A C 1
ATOM 753 O O . ILE A 1 102 ? 6.850 -4.568 3.778 1.00 96.31 102 ILE A O 1
ATOM 757 N N . HIS A 1 103 ? 7.546 -3.517 1.903 1.00 96.94 103 HIS A N 1
ATOM 758 C CA . HIS A 1 103 ? 8.539 -4.517 1.493 1.00 96.94 103 HIS A CA 1
ATOM 759 C C . HIS A 1 103 ? 7.917 -5.912 1.308 1.00 96.94 103 HIS A C 1
ATOM 761 O O . HIS A 1 103 ? 8.515 -6.929 1.678 1.00 96.94 103 HIS A O 1
ATOM 767 N N . VAL A 1 104 ? 6.683 -5.963 0.798 1.00 98.19 104 VAL A N 1
ATOM 768 C CA . VAL A 1 104 ? 6.010 -7.229 0.500 1.00 98.19 104 VAL A CA 1
ATOM 769 C C . VAL A 1 104 ? 6.868 -8.024 -0.481 1.00 98.19 104 VAL A C 1
ATOM 771 O O . VAL A 1 104 ? 7.293 -7.515 -1.513 1.00 98.19 104 VAL A O 1
ATOM 774 N N . THR A 1 105 ? 7.161 -9.269 -0.118 1.00 97.56 105 THR A N 1
ATOM 775 C CA . THR A 1 105 ? 8.024 -10.174 -0.878 1.00 97.56 105 THR A CA 1
ATOM 776 C C . THR A 1 105 ? 7.329 -11.526 -1.031 1.00 97.56 105 THR A C 1
ATOM 778 O O . THR A 1 105 ? 6.960 -12.102 -0.000 1.00 97.56 105 THR A O 1
ATOM 781 N N . PRO A 1 106 ? 7.221 -12.093 -2.247 1.00 97.44 106 PRO A N 1
ATOM 782 C CA . PRO A 1 106 ? 7.846 -11.641 -3.501 1.00 97.44 106 PRO A CA 1
ATOM 783 C C . PRO A 1 106 ? 7.233 -10.354 -4.089 1.00 97.44 106 PRO A C 1
ATOM 785 O O . PRO A 1 106 ? 6.041 -10.116 -3.934 1.00 97.44 106 PRO A O 1
ATOM 788 N N . GLU A 1 107 ? 8.069 -9.530 -4.737 1.00 96.25 107 GLU A N 1
ATOM 789 C CA . GLU A 1 107 ? 7.644 -8.296 -5.423 1.00 96.25 107 GLU A CA 1
ATOM 790 C C . GLU A 1 107 ? 6.912 -8.596 -6.740 1.00 96.25 107 GLU A C 1
ATOM 792 O O . GLU A 1 107 ? 7.124 -9.655 -7.342 1.00 96.25 107 GLU A O 1
ATOM 797 N N . ALA A 1 108 ? 6.089 -7.657 -7.213 1.00 94.19 108 ALA A N 1
ATOM 798 C CA . ALA A 1 108 ? 5.573 -7.690 -8.576 1.00 94.19 108 ALA A CA 1
ATOM 799 C C . ALA A 1 108 ? 6.620 -7.110 -9.541 1.00 94.19 108 ALA A C 1
ATOM 801 O O . ALA A 1 108 ? 7.198 -6.057 -9.270 1.00 94.19 108 ALA A O 1
ATOM 802 N N . VAL A 1 109 ? 6.850 -7.796 -10.666 1.00 86.81 109 VAL A N 1
ATOM 803 C CA . VAL A 1 109 ? 7.782 -7.388 -11.735 1.00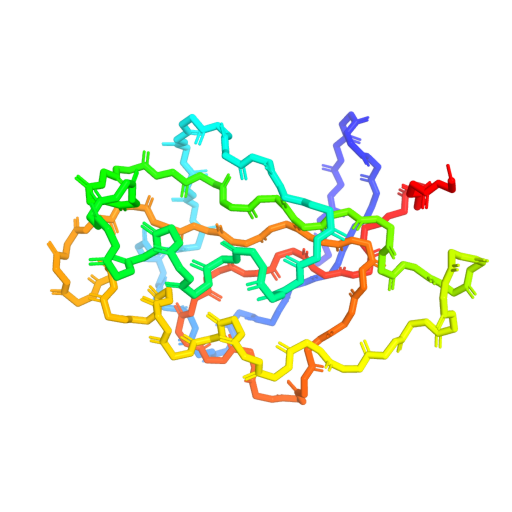 86.81 109 VAL A CA 1
ATOM 804 C C . VAL A 1 109 ? 7.043 -7.081 -13.020 1.00 86.81 109 VAL A C 1
ATOM 806 O O . VAL A 1 109 ? 6.089 -7.824 -13.340 1.00 86.81 109 VAL A O 1
#

Radius of gyration: 12.71 Å; chains: 1; bounding box: 30×30×30 Å

Secondary structure (DSSP, 8-state):
-EEETTEEEE---TTS-GGGS-----EEEES-HHHHHHHHHTTTT-SSEEEEE-S-SHHHHS--B-TTSHHHHHHHHHTT--EEEEESSB--S--TTS-EEEEEESPP-

Foldseek 3Di:
DDADPLGDFDWDCPQAPPVLLDADFAEDEDADLVVVVVCLVVCVLLAAYEYEHALQACVSPNQDASASPQVSQVVSVVVVHNYAYEYCHHHDPCSHRHTYGYVRPPGDD

Sequence (109 aa):
MLSGNLGRAVMKTSAVPVENQVIEAPAVVFESQHDVLPAFEAGLLDKDCVVVVRHQGPKANGMPELHKLMPPLGVLLDRRFKIALVTDGRLSGASGKVPSAIHVTPEAV